Protein AF-A0A3D0P1V0-F1 (afdb_monomer_lite)

Radius of gyration: 13.04 Å; chains: 1; bounding box: 30×26×26 Å

pLDDT: mean 87.79, std 11.63, range [51.84, 97.81]

Structure (mmCIF, N/CA/C/O backbone):
data_AF-A0A3D0P1V0-F1
#
_entry.id   AF-A0A3D0P1V0-F1
#
loop_
_atom_site.group_PDB
_atom_site.id
_atom_site.type_symbol
_atom_site.label_atom_id
_atom_site.label_alt_id
_atom_site.label_comp_id
_atom_site.label_asym_id
_atom_site.label_entity_id
_atom_site.label_seq_id
_atom_site.pdbx_PDB_ins_code
_atom_site.Cartn_x
_atom_site.Cartn_y
_atom_site.Cartn_z
_atom_site.occupancy
_atom_site.B_iso_or_equiv
_atom_site.auth_seq_id
_atom_site.auth_comp_id
_atom_site.auth_asym_id
_atom_site.auth_atom_id
_atom_site.pdbx_PDB_model_num
ATOM 1 N N . GLY A 1 1 ? -7.921 -5.280 3.732 1.00 86.38 1 GLY A N 1
ATOM 2 C CA . GLY A 1 1 ? -7.374 -5.974 4.913 1.00 86.38 1 GLY A CA 1
ATOM 3 C C . GLY A 1 1 ? -6.877 -4.929 5.885 1.00 86.38 1 GLY A C 1
ATOM 4 O O . GLY A 1 1 ? -7.029 -3.756 5.580 1.00 86.38 1 GLY A O 1
ATOM 5 N N . ASP A 1 2 ? -6.352 -5.339 7.031 1.00 95.06 2 ASP A N 1
ATOM 6 C CA . ASP A 1 2 ? -5.705 -4.436 7.992 1.00 95.06 2 ASP A CA 1
ATOM 7 C C . ASP A 1 2 ? -4.232 -4.274 7.580 1.00 95.06 2 ASP A C 1
ATOM 9 O O . ASP A 1 2 ? -3.463 -5.237 7.655 1.00 95.06 2 ASP A O 1
ATOM 13 N N . TYR A 1 3 ? -3.871 -3.125 7.008 1.00 94.06 3 TYR A N 1
ATOM 14 C CA . TYR A 1 3 ? -2.546 -2.889 6.419 1.00 94.06 3 TYR A CA 1
ATOM 15 C C . TYR A 1 3 ? -1.627 -2.048 7.308 1.00 94.06 3 TYR A C 1
ATOM 17 O O . TYR A 1 3 ? -0.425 -1.973 7.015 1.00 94.06 3 TYR A O 1
ATOM 25 N N . ASP A 1 4 ? -2.160 -1.421 8.357 1.00 93.56 4 ASP A N 1
ATOM 26 C CA . 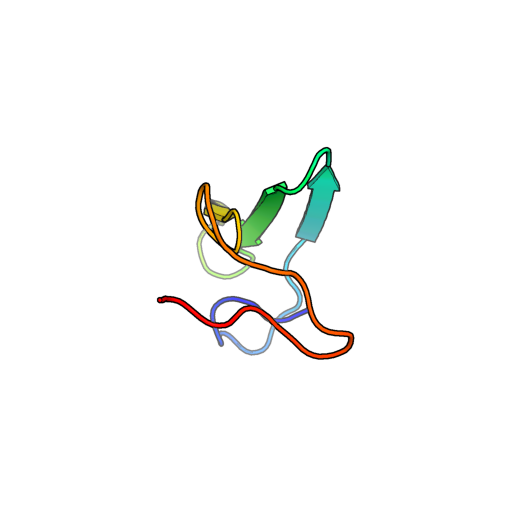ASP A 1 4 ? -1.395 -0.630 9.324 1.00 93.56 4 ASP A CA 1
ATOM 27 C C . ASP A 1 4 ? -1.461 -1.157 10.767 1.00 93.56 4 ASP A C 1
ATOM 29 O O . ASP A 1 4 ? -0.737 -0.658 11.630 1.00 93.56 4 ASP A O 1
ATOM 33 N N . GLY A 1 5 ? -2.205 -2.239 10.998 1.00 95.38 5 GLY A N 1
ATOM 34 C CA . GLY A 1 5 ? -2.215 -3.003 12.241 1.00 95.38 5 GLY A CA 1
ATOM 35 C C . GLY A 1 5 ? -3.121 -2.417 13.319 1.00 95.38 5 GLY A C 1
ATOM 36 O O . GLY A 1 5 ? -2.897 -2.697 14.500 1.00 95.38 5 GLY A O 1
ATOM 37 N N . ASP A 1 6 ? -4.106 -1.594 12.954 1.00 96.38 6 ASP A N 1
ATOM 38 C CA . ASP A 1 6 ? -5.014 -0.946 13.908 1.00 96.38 6 ASP A CA 1
ATOM 39 C C . ASP A 1 6 ? -6.235 -1.809 14.294 1.00 96.38 6 ASP A C 1
ATOM 41 O O . ASP A 1 6 ? -7.044 -1.417 15.144 1.00 96.38 6 ASP A O 1
ATOM 45 N N . GLY A 1 7 ? -6.362 -3.004 13.711 1.00 96.75 7 GLY A N 1
ATOM 46 C CA . GLY A 1 7 ? -7.463 -3.931 13.953 1.00 96.75 7 GLY A CA 1
ATOM 47 C C . GLY A 1 7 ? -8.742 -3.601 13.179 1.00 96.75 7 GLY A C 1
ATOM 48 O O . GLY A 1 7 ? -9.770 -4.252 13.404 1.00 96.75 7 GLY A O 1
ATOM 49 N N . LYS A 1 8 ? -8.720 -2.618 12.275 1.00 96.88 8 LYS A N 1
ATOM 50 C CA . LYS A 1 8 ? -9.825 -2.282 11.373 1.00 96.88 8 LYS A CA 1
ATOM 51 C C . LYS A 1 8 ? -9.443 -2.582 9.927 1.00 96.88 8 LYS A C 1
ATOM 53 O O . LYS A 1 8 ? -8.305 -2.836 9.564 1.00 96.88 8 LYS A O 1
ATOM 58 N N . THR A 1 9 ? -10.462 -2.650 9.075 1.00 97.00 9 THR A N 1
ATOM 59 C CA . THR A 1 9 ? -10.245 -2.886 7.645 1.00 97.00 9 THR A CA 1
ATOM 60 C C . THR A 1 9 ? -9.983 -1.570 6.932 1.00 97.00 9 THR A C 1
ATOM 62 O O . THR A 1 9 ? -10.832 -0.679 6.960 1.00 97.00 9 THR A O 1
ATOM 65 N N . ASP A 1 10 ? -8.872 -1.503 6.203 1.00 97.25 10 ASP A N 1
ATOM 66 C CA . ASP A 1 10 ? -8.572 -0.386 5.312 1.00 97.25 10 ASP A CA 1
ATOM 67 C C . ASP A 1 10 ? -9.138 -0.606 3.910 1.00 97.25 10 ASP A C 1
ATOM 69 O O . ASP A 1 10 ? -9.291 -1.740 3.426 1.00 97.25 10 ASP A O 1
ATOM 73 N N . ASN A 1 11 ? -9.384 0.507 3.219 1.00 97.25 11 ASN A N 1
ATOM 74 C CA . ASN A 1 11 ? -9.772 0.490 1.815 1.00 97.25 11 ASN A CA 1
ATOM 75 C C . ASN A 1 11 ? -8.516 0.393 0.952 1.00 97.25 11 ASN A C 1
ATOM 77 O O . ASN A 1 11 ? -7.625 1.229 1.072 1.00 97.25 11 ASN A O 1
ATOM 81 N N . ALA A 1 12 ? -8.455 -0.593 0.058 1.00 96.12 12 ALA A N 1
ATOM 82 C CA . ALA A 1 12 ? -7.305 -0.780 -0.818 1.00 96.12 12 ALA A CA 1
ATOM 83 C C . ALA A 1 12 ? -7.717 -1.064 -2.266 1.00 96.12 12 ALA A C 1
ATOM 85 O O . ALA A 1 12 ? -8.674 -1.797 -2.519 1.00 96.12 12 ALA A O 1
ATOM 86 N N . VAL A 1 13 ? -6.966 -0.505 -3.215 1.00 95.94 13 VAL A N 1
ATOM 87 C CA . VAL A 1 13 ? -7.109 -0.743 -4.656 1.00 95.94 13 VAL A CA 1
ATOM 88 C C . VAL A 1 13 ? -5.753 -1.138 -5.225 1.00 95.94 13 VAL A C 1
ATOM 90 O O . VAL A 1 13 ? -4.756 -0.466 -4.976 1.00 95.94 13 VAL A O 1
ATOM 93 N N . TYR A 1 14 ? -5.724 -2.203 -6.024 1.00 92.25 14 TYR A N 1
ATOM 94 C CA . TYR A 1 14 ? -4.557 -2.569 -6.822 1.00 92.25 14 TYR A CA 1
ATOM 95 C C . TYR A 1 14 ? -4.743 -2.100 -8.265 1.00 92.25 14 TYR A C 1
ATOM 97 O O . TYR A 1 14 ? -5.746 -2.428 -8.906 1.00 92.25 14 TYR A O 1
ATOM 105 N N . ARG A 1 15 ? -3.784 -1.332 -8.782 1.00 90.75 15 ARG A N 1
ATOM 106 C CA . ARG A 1 15 ? -3.776 -0.845 -10.166 1.00 90.75 15 ARG A CA 1
ATOM 107 C C . ARG A 1 15 ? -2.343 -0.820 -10.682 1.00 90.75 15 ARG A C 1
ATOM 109 O O . ARG A 1 15 ? -1.484 -0.217 -10.055 1.00 90.75 15 ARG A O 1
ATOM 116 N N . GLU A 1 16 ? 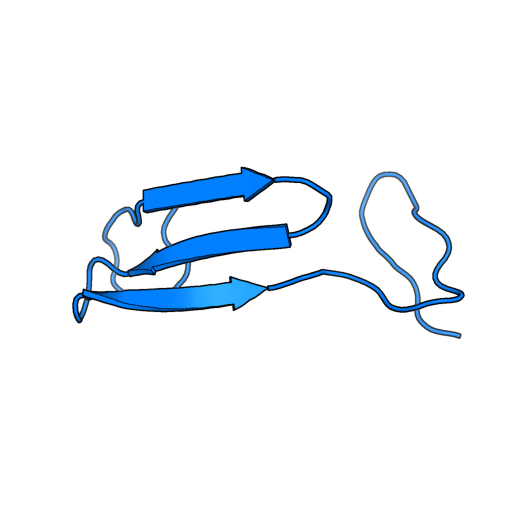-2.112 -1.466 -11.826 1.00 91.25 16 GLU A N 1
ATOM 117 C CA . GLU A 1 16 ? -0.835 -1.404 -12.562 1.00 91.25 16 GLU A CA 1
ATOM 118 C C . GLU A 1 16 ? 0.412 -1.737 -11.713 1.00 91.25 16 GLU A C 1
ATOM 120 O O . GLU A 1 16 ? 1.442 -1.086 -11.834 1.00 91.25 16 GLU A O 1
ATOM 125 N N . GLY A 1 17 ? 0.345 -2.743 -10.831 1.00 86.38 17 GLY A N 1
ATOM 126 C CA . GLY A 1 17 ? 1.497 -3.112 -9.987 1.00 86.38 17 GLY A CA 1
ATOM 127 C C . GLY A 1 17 ? 1.588 -2.364 -8.659 1.00 86.38 17 GLY A C 1
ATOM 128 O O . GLY A 1 17 ? 2.444 -2.681 -7.834 1.00 86.38 17 GLY A O 1
ATOM 129 N N . ILE A 1 18 ? 0.701 -1.395 -8.431 1.00 93.00 18 ILE A N 1
ATOM 130 C CA . ILE A 1 18 ? 0.739 -0.504 -7.276 1.00 93.00 18 ILE A CA 1
ATOM 131 C C . ILE A 1 18 ? -0.490 -0.744 -6.400 1.00 93.00 18 ILE A C 1
ATOM 133 O O . ILE A 1 18 ? -1.627 -0.799 -6.879 1.00 93.00 18 ILE A O 1
ATOM 137 N N . TRP A 1 19 ? -0.253 -0.865 -5.098 1.00 94.50 19 TRP A N 1
ATOM 138 C CA . TRP A 1 19 ? -1.279 -0.841 -4.066 1.00 94.50 19 TRP A CA 1
ATOM 139 C C . TRP A 1 19 ? -1.494 0.584 -3.579 1.00 94.50 19 TRP A C 1
ATOM 141 O O . TRP A 1 19 ? -0.548 1.254 -3.175 1.00 94.50 19 TRP A O 1
ATOM 151 N N . PHE A 1 20 ? -2.749 1.016 -3.583 1.00 96.38 20 PHE A N 1
ATOM 152 C CA . PHE A 1 20 ? -3.212 2.276 -3.018 1.00 96.38 20 PHE A CA 1
ATOM 153 C C . PHE A 1 20 ? -4.073 1.950 -1.806 1.00 96.38 20 PHE A C 1
ATOM 155 O O . PHE A 1 20 ? -5.075 1.250 -1.953 1.00 96.38 20 PHE A O 1
ATOM 162 N N . ILE A 1 21 ? -3.683 2.419 -0.626 1.00 97.44 21 ILE A N 1
ATOM 163 C CA . ILE A 1 21 ? -4.305 2.065 0.651 1.00 97.44 21 ILE A CA 1
ATOM 164 C C . ILE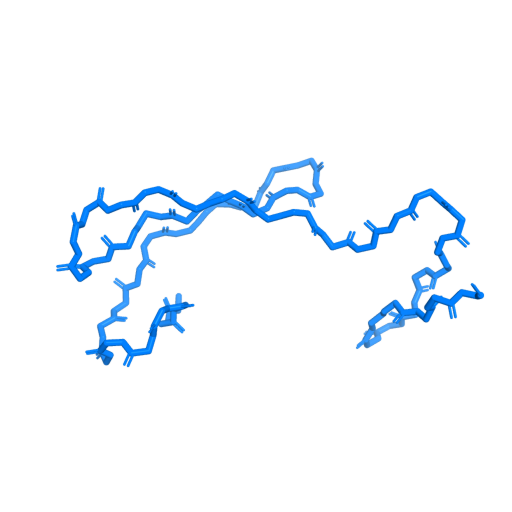 A 1 21 ? -4.736 3.349 1.355 1.00 97.44 21 ILE A C 1
ATOM 166 O O . ILE A 1 21 ? -3.949 4.277 1.526 1.00 97.44 21 ILE A O 1
ATOM 170 N N . TYR A 1 22 ? -5.994 3.394 1.773 1.00 97.81 22 TYR A N 1
ATOM 171 C CA . TYR A 1 22 ? -6.557 4.459 2.589 1.00 97.81 22 TYR A CA 1
ATOM 172 C C . TYR A 1 22 ? -6.825 3.922 3.992 1.00 97.81 22 TYR A C 1
ATOM 174 O O . TYR A 1 22 ? -7.746 3.118 4.190 1.00 97.81 22 TYR A O 1
ATOM 182 N N . ARG A 1 23 ? -5.973 4.350 4.927 1.00 97.31 23 ARG A N 1
ATOM 183 C CA . ARG A 1 23 ? -5.889 3.835 6.293 1.00 97.31 23 ARG A CA 1
ATOM 184 C C . ARG A 1 23 ? -7.062 4.319 7.127 1.00 97.31 23 ARG A C 1
ATOM 186 O O . ARG A 1 23 ? -7.402 5.504 7.141 1.00 97.31 23 ARG A O 1
ATOM 193 N N . SER A 1 24 ? -7.692 3.389 7.822 1.00 97.19 24 SER A N 1
ATOM 194 C CA . SER A 1 24 ? -8.859 3.648 8.659 1.00 97.19 24 SER A CA 1
ATOM 195 C C . SER A 1 24 ? -8.501 4.270 10.016 1.00 97.19 24 SER A C 1
ATOM 197 O O . SER A 1 24 ? -9.357 4.904 10.642 1.00 97.19 24 SER A O 1
ATOM 199 N N . SER A 1 25 ? -7.238 4.151 10.430 1.00 96.81 25 SER A N 1
ATOM 200 C CA . SER A 1 25 ? -6.704 4.673 11.690 1.00 96.81 25 SER A CA 1
ATOM 201 C C . SER A 1 25 ? -6.662 6.204 11.736 1.00 96.81 25 SER A C 1
ATOM 203 O O . SER A 1 25 ? -7.106 6.815 12.711 1.00 96.81 25 SER A O 1
ATOM 205 N N . ASP A 1 26 ? -6.161 6.828 10.669 1.00 97.31 26 ASP A N 1
ATOM 206 C CA . ASP A 1 26 ? -5.840 8.257 10.620 1.00 97.31 26 ASP A CA 1
ATOM 207 C C . ASP A 1 26 ? -6.236 8.944 9.305 1.00 97.31 26 ASP A C 1
ATOM 209 O O . ASP A 1 26 ? -5.906 10.113 9.107 1.00 97.31 26 ASP A O 1
ATOM 213 N N . GLN A 1 27 ? -6.953 8.244 8.415 1.00 96.25 27 GLN A N 1
ATOM 214 C CA . GLN A 1 27 ? -7.313 8.730 7.073 1.00 96.25 27 GLN A CA 1
ATOM 215 C C . GLN A 1 27 ? -6.090 9.039 6.190 1.00 96.25 27 GLN A C 1
ATOM 217 O O . GLN A 1 27 ? -6.186 9.781 5.208 1.00 96.25 27 GLN A O 1
ATOM 222 N N . GLY A 1 28 ? -4.931 8.471 6.522 1.00 96.50 28 GLY A N 1
ATOM 223 C CA . GLY A 1 28 ? -3.708 8.575 5.748 1.00 96.50 28 GLY A CA 1
ATOM 224 C C . GLY A 1 28 ? -3.743 7.725 4.480 1.00 96.50 28 GLY A C 1
ATOM 225 O O . GLY A 1 28 ? -4.430 6.707 4.391 1.00 96.50 28 GLY A O 1
ATOM 226 N N . PHE A 1 29 ? -2.956 8.141 3.491 1.00 96.25 29 PHE A N 1
ATOM 227 C CA . PHE A 1 29 ? -2.826 7.444 2.216 1.00 96.25 29 PHE A CA 1
ATOM 228 C C . PHE A 1 29 ? -1.445 6.805 2.099 1.00 96.25 29 PHE A C 1
ATOM 230 O O . PHE A 1 29 ? -0.436 7.460 2.361 1.00 96.25 29 PHE A O 1
ATOM 237 N N . ASP A 1 30 ? -1.408 5.539 1.707 1.00 95.31 30 ASP A N 1
ATOM 238 C CA . ASP A 1 30 ? -0.186 4.774 1.495 1.00 95.31 30 ASP A CA 1
ATOM 239 C C . ASP A 1 30 ? -0.178 4.189 0.078 1.00 95.31 30 ASP A C 1
ATOM 241 O O . ASP A 1 30 ? -1.202 3.725 -0.432 1.00 95.31 30 ASP A O 1
ATOM 245 N N . VAL A 1 31 ? 0.979 4.249 -0.576 1.00 95.44 31 VAL A N 1
ATOM 246 C CA . VAL A 1 31 ? 1.180 3.808 -1.955 1.00 95.44 31 VAL A CA 1
ATOM 247 C C . VAL A 1 31 ? 2.415 2.930 -1.995 1.00 95.44 31 VAL A C 1
ATOM 249 O O . VAL A 1 31 ? 3.529 3.401 -1.770 1.00 95.44 31 VAL A O 1
ATOM 252 N N . ARG A 1 32 ? 2.221 1.647 -2.297 1.00 92.25 32 ARG A N 1
ATOM 253 C CA . ARG A 1 32 ? 3.296 0.653 -2.283 1.00 92.25 32 ARG A CA 1
ATOM 254 C C . ARG A 1 32 ? 3.346 -0.092 -3.608 1.00 92.25 32 ARG A C 1
ATOM 256 O O . ARG A 1 32 ? 2.360 -0.700 -4.021 1.00 92.25 32 ARG A O 1
ATOM 263 N N . SER A 1 33 ? 4.506 -0.085 -4.252 1.00 90.25 33 SER A N 1
ATOM 264 C CA . SER A 1 33 ? 4.866 -1.081 -5.260 1.00 90.25 33 SER A CA 1
ATOM 265 C C . SER A 1 33 ? 5.738 -2.148 -4.609 1.00 90.25 33 SER A C 1
ATOM 267 O O . SER A 1 33 ? 6.512 -1.854 -3.696 1.00 90.25 33 SER A O 1
ATOM 269 N N . PHE A 1 34 ? 5.626 -3.382 -5.082 1.00 82.50 34 PHE A N 1
ATOM 270 C CA . PHE A 1 34 ? 6.538 -4.453 -4.696 1.00 82.50 34 PHE A CA 1
ATOM 271 C C . PHE A 1 34 ? 7.505 -4.742 -5.835 1.00 82.50 34 PHE A C 1
ATOM 273 O O . PHE A 1 34 ? 7.141 -4.6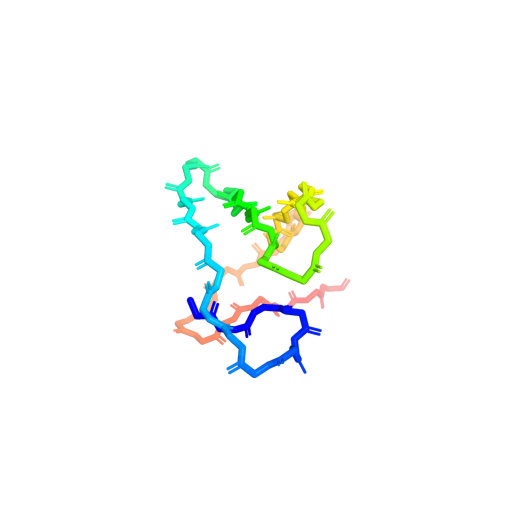37 -7.006 1.00 82.50 34 PHE A O 1
ATOM 280 N N . GLY A 1 35 ? 8.719 -5.125 -5.457 1.00 80.00 35 GLY A N 1
ATOM 281 C CA . GLY A 1 35 ? 9.811 -5.380 -6.380 1.00 80.00 35 GLY A CA 1
ATOM 282 C C . GLY A 1 35 ? 10.400 -4.118 -7.020 1.00 80.00 35 GLY A C 1
ATOM 283 O O . GLY A 1 35 ? 9.844 -3.019 -6.945 1.00 80.00 35 GLY A O 1
ATOM 284 N N . ILE A 1 36 ? 11.562 -4.289 -7.637 1.00 82.25 36 ILE A N 1
ATOM 285 C CA . ILE A 1 36 ? 12.292 -3.281 -8.410 1.00 82.25 36 ILE A CA 1
ATOM 286 C C . ILE A 1 36 ? 12.618 -3.813 -9.812 1.00 82.25 36 ILE A C 1
ATOM 288 O O . ILE A 1 36 ? 12.411 -4.986 -10.126 1.00 82.25 36 ILE A O 1
ATOM 292 N N . VAL A 1 37 ? 13.131 -2.944 -10.690 1.00 80.06 37 VAL A N 1
ATOM 293 C CA . VAL A 1 37 ? 13.636 -3.370 -12.004 1.00 80.06 37 VAL A CA 1
ATOM 294 C C . VAL A 1 37 ? 14.729 -4.422 -11.807 1.00 80.06 37 VAL A C 1
ATOM 296 O O . VAL A 1 37 ? 15.749 -4.138 -11.185 1.00 80.06 37 VAL A O 1
ATOM 299 N N . GLY A 1 38 ? 14.521 -5.609 -12.378 1.00 81.25 38 GLY A N 1
ATOM 300 C CA . GLY A 1 38 ? 15.447 -6.740 -12.278 1.00 81.25 38 GLY A CA 1
ATOM 301 C C . GLY A 1 38 ? 14.986 -7.861 -11.345 1.00 81.25 38 GLY A C 1
ATOM 302 O O . GLY A 1 38 ? 15.612 -8.920 -11.355 1.00 81.25 38 GLY A O 1
ATOM 303 N N . ASP A 1 39 ? 13.896 -7.670 -10.598 1.00 83.06 39 ASP A N 1
ATOM 304 C CA . ASP A 1 39 ? 13.315 -8.741 -9.790 1.00 83.06 39 ASP A CA 1
ATOM 305 C C . ASP A 1 39 ? 12.539 -9.738 -10.663 1.00 83.06 39 ASP A C 1
ATOM 307 O O . ASP A 1 39 ? 11.689 -9.358 -11.473 1.00 83.06 39 ASP A O 1
ATOM 311 N N . ASP A 1 40 ? 12.802 -11.031 -10.457 1.00 78.12 40 ASP A N 1
ATOM 312 C CA . ASP A 1 40 ? 12.070 -12.128 -11.093 1.00 78.12 40 ASP A CA 1
ATOM 313 C C . ASP A 1 40 ? 10.863 -12.520 -10.209 1.00 78.12 40 ASP A C 1
ATOM 315 O O . ASP A 1 40 ? 11.062 -12.951 -9.065 1.00 78.12 40 ASP A O 1
ATOM 319 N N . PRO A 1 41 ? 9.607 -12.395 -10.688 1.00 67.81 41 PRO A N 1
ATOM 320 C CA . PRO A 1 41 ? 8.441 -12.783 -9.902 1.00 67.81 41 PRO A CA 1
ATOM 321 C C . PRO A 1 41 ? 8.376 -14.308 -9.769 1.00 67.81 41 PRO A C 1
ATOM 323 O O . PRO A 1 41 ? 8.307 -15.030 -10.765 1.00 67.81 41 PRO A O 1
ATOM 326 N N . ILE A 1 42 ? 8.334 -14.807 -8.535 1.00 78.94 42 ILE A N 1
ATOM 327 C CA . ILE A 1 42 ? 8.007 -16.20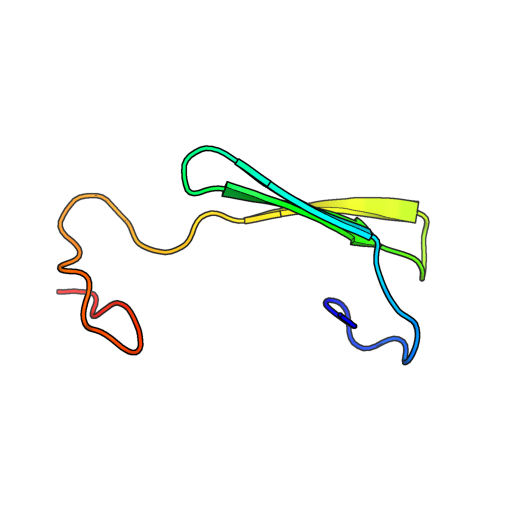7 -8.243 1.00 78.94 42 ILE A CA 1
ATOM 328 C C . ILE A 1 42 ? 6.578 -16.294 -7.692 1.00 78.94 42 ILE A C 1
ATOM 330 O O . ILE A 1 42 ? 6.089 -15.316 -7.125 1.00 78.94 42 ILE A O 1
ATOM 334 N N . PRO A 1 43 ? 5.893 -17.452 -7.792 1.00 76.62 43 PRO A N 1
ATOM 335 C CA . PRO A 1 43 ? 4.492 -17.597 -7.372 1.00 76.62 43 PRO A CA 1
ATOM 336 C C . PRO A 1 43 ? 4.161 -17.181 -5.925 1.00 76.62 43 PRO A C 1
ATOM 338 O O . PRO A 1 43 ? 2.986 -17.105 -5.583 1.00 76.62 43 PRO A O 1
ATOM 341 N N . ALA A 1 44 ? 5.161 -16.913 -5.078 1.00 69.94 44 ALA A N 1
ATOM 342 C CA . ALA A 1 44 ? 4.987 -16.475 -3.694 1.00 69.94 44 ALA A CA 1
ATOM 343 C C . ALA A 1 44 ? 5.792 -15.214 -3.297 1.00 69.94 44 ALA A C 1
ATOM 345 O O . ALA A 1 44 ? 5.859 -14.910 -2.108 1.00 69.94 44 ALA A O 1
ATOM 346 N N . GLY A 1 45 ? 6.408 -14.472 -4.229 1.00 69.12 45 GLY A N 1
ATOM 347 C CA . GLY A 1 45 ? 7.156 -13.257 -3.873 1.00 69.12 45 GLY A CA 1
ATOM 348 C C . GLY A 1 45 ? 8.189 -12.792 -4.899 1.00 69.12 45 GLY A C 1
ATOM 349 O O . GLY A 1 45 ? 8.179 -13.212 -6.054 1.00 69.12 45 GLY A O 1
ATOM 350 N N . TYR A 1 46 ? 9.090 -11.922 -4.445 1.00 70.88 46 TYR A N 1
ATOM 351 C CA . T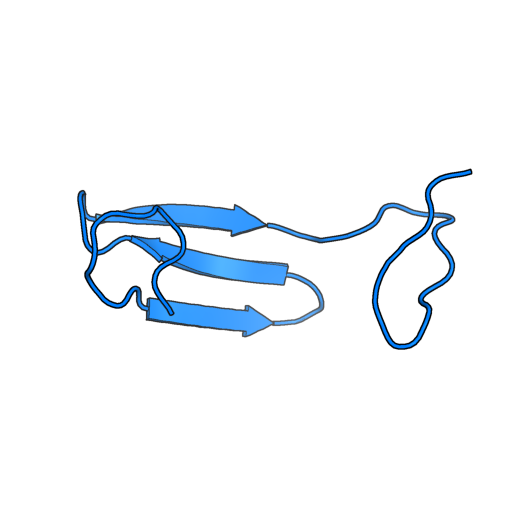YR A 1 46 ? 10.205 -11.370 -5.216 1.00 70.88 46 TYR A CA 1
ATOM 352 C C . TYR A 1 46 ? 11.513 -11.659 -4.474 1.00 70.88 46 TYR A C 1
ATOM 354 O O . TYR A 1 46 ? 11.545 -11.612 -3.242 1.00 70.88 46 TYR A O 1
ATOM 362 N N . ILE A 1 47 ? 12.582 -11.970 -5.208 1.00 64.62 47 ILE A N 1
ATOM 363 C CA . ILE A 1 47 ? 13.931 -12.145 -4.657 1.00 64.62 47 ILE A CA 1
ATOM 364 C C . ILE A 1 47 ? 14.798 -11.026 -5.234 1.00 64.62 47 ILE A C 1
ATOM 366 O O . ILE A 1 47 ? 15.003 -10.989 -6.445 1.00 64.62 47 ILE A O 1
ATOM 370 N N . ALA A 1 48 ? 15.310 -10.146 -4.373 1.00 51.84 48 ALA A N 1
ATOM 371 C CA . ALA A 1 48 ? 16.305 -9.154 -4.768 1.00 51.84 48 ALA A CA 1
ATOM 372 C C . ALA A 1 48 ? 17.647 -9.850 -5.048 1.00 51.84 48 ALA A C 1
ATOM 374 O O . ALA A 1 48 ? 18.049 -10.740 -4.290 1.00 51.84 48 ALA A O 1
ATOM 375 N N . ARG A 1 49 ? 18.323 -9.459 -6.132 1.00 56.25 49 ARG A N 1
ATOM 376 C CA . ARG A 1 49 ? 19.672 -9.941 -6.467 1.00 56.25 49 ARG A CA 1
ATOM 377 C C . ARG A 1 49 ? 20.766 -9.080 -5.851 1.00 56.25 49 ARG A C 1
ATOM 379 O O . ARG A 1 49 ? 20.578 -7.847 -5.785 1.00 56.25 49 ARG A O 1
#

Secondary structure (DSSP, 8-state):
--SSSSSSPPEEEEETTEEEEE-TTT--EEEEE---TTPEEETTEEE--

Foldseek 3Di:
DQPPPPPDDWDWDDDPQKIWTQHPPPRDIDIDHFDDPPWDDDPVHTDDD

Sequence (49 aa):
GDYDGDGKTDNAVYREGIWFIYRSSDQGFDVRSFGIVGDDPIPAGYIAR